Protein AF-A0A7V8VYV7-F1 (afdb_monomer_lite)

Secondary structure (DSSP, 8-state):
---PPPPSSHIIIIIIHHHHHTT-S---------SSS---HHHHHHHHHHTT-GGGSHHHHTTSTTSGGGGHHHHHHHHS-HHHHHHHTT-HHHHHHHHHHHHHHHT--BTTB-HHHHHHHHHHHHHHHHHHHHHHH--STT--------GGGHHHHHHHHHHHTSS----GGGG--

Sequence (177 aa):
MGEFELTANERHQVGFRLAAKLGHDRVFGIDWHDSDRQIGWDSAIAFAQEHGQQNLISFFAEQNPSTEVEAIGPERIRRSTVREQLLDSSDPDLLANGHRIYMDMAQIGEADNYVGADVILRWYERNMKIFVNLSRIISSPEDRVVVVIGAGHVPLLSHFIKASGRYTLESPVTYLS

pLDDT: mean 84.09, std 16.31, range [33.56, 98.38]

Radius of gyration: 18.52 Å; chains: 1; bounding box: 48×33×56 Å

Structure (mmCIF, N/CA/C/O backbone):
data_AF-A0A7V8VYV7-F1
#
_entry.id   AF-A0A7V8VYV7-F1
#
loop_
_atom_site.group_PDB
_atom_site.id
_atom_site.type_symbol
_atom_site.label_atom_id
_atom_site.label_alt_id
_atom_site.label_comp_id
_atom_site.label_asym_id
_atom_site.label_entity_id
_atom_site.label_seq_id
_atom_site.pdbx_PDB_ins_code
_atom_site.Cartn_x
_atom_site.Cartn_y
_atom_site.Cartn_z
_atom_site.occupancy
_atom_site.B_iso_or_equiv
_atom_site.auth_seq_id
_atom_site.auth_comp_id
_atom_site.auth_asym_id
_atom_site.auth_atom_id
_atom_site.pdbx_PDB_model_num
ATOM 1 N N . MET A 1 1 ? -1.057 -14.655 30.595 1.00 43.19 1 MET A N 1
ATOM 2 C CA . MET A 1 1 ? -0.219 -13.833 29.694 1.00 43.19 1 MET A CA 1
ATOM 3 C C . MET A 1 1 ? 0.889 -14.728 29.164 1.00 43.19 1 MET A C 1
ATOM 5 O O . MET A 1 1 ? 1.418 -15.494 29.956 1.00 43.19 1 MET A O 1
ATOM 9 N N . GLY A 1 2 ? 1.129 -14.732 27.850 1.00 50.16 2 GLY A N 1
ATOM 10 C CA . GLY A 1 2 ? 2.066 -15.661 27.199 1.00 50.16 2 GLY A CA 1
ATOM 11 C C . GLY A 1 2 ? 3.536 -15.272 27.376 1.00 50.16 2 GLY A C 1
ATOM 12 O O . GLY A 1 2 ? 3.840 -14.107 27.606 1.00 50.16 2 GLY A O 1
ATOM 13 N N . GLU A 1 3 ? 4.431 -16.250 27.228 1.00 66.31 3 GLU A N 1
ATOM 14 C CA . GLU A 1 3 ? 5.896 -16.143 27.392 1.00 66.31 3 GLU A CA 1
ATOM 15 C C . GLU A 1 3 ? 6.614 -15.478 26.196 1.00 66.31 3 GLU A C 1
ATOM 17 O O . GLU A 1 3 ? 7.824 -15.599 26.036 1.00 66.31 3 GLU A O 1
ATOM 22 N N . PHE A 1 4 ? 5.879 -14.802 25.308 1.00 71.75 4 PHE A N 1
ATOM 23 C CA . PHE A 1 4 ? 6.436 -14.264 24.068 1.00 71.75 4 PHE A CA 1
ATOM 24 C C . PHE A 1 4 ? 7.082 -12.888 24.285 1.00 71.75 4 PHE A C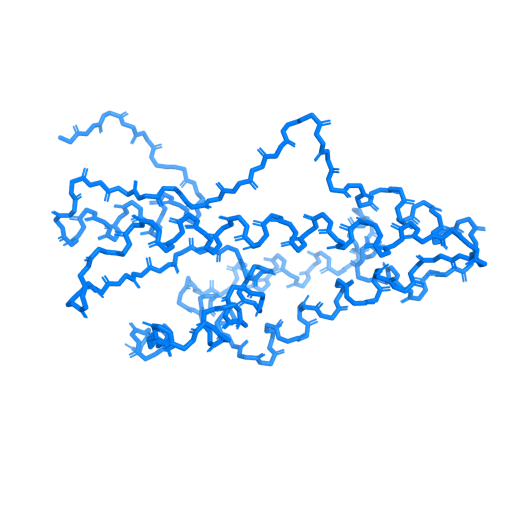 1
ATOM 26 O O . PHE A 1 4 ? 6.404 -11.925 24.652 1.00 71.75 4 PHE A O 1
ATOM 33 N N . GLU A 1 5 ? 8.383 -12.777 24.008 1.00 68.69 5 GLU A N 1
ATOM 34 C CA . GLU A 1 5 ? 9.112 -11.508 24.083 1.00 68.69 5 GLU A CA 1
ATOM 35 C C . GLU A 1 5 ? 8.811 -10.601 22.877 1.00 68.69 5 GLU A C 1
ATOM 37 O O . GLU A 1 5 ? 8.991 -10.964 21.713 1.00 68.69 5 GLU A O 1
ATOM 42 N N . LEU A 1 6 ? 8.351 -9.377 23.156 1.00 64.19 6 LEU A N 1
ATOM 43 C CA . LEU A 1 6 ? 8.013 -8.390 22.129 1.00 64.19 6 LEU A CA 1
ATOM 44 C C . LEU A 1 6 ? 9.276 -7.818 21.474 1.00 64.19 6 LEU A C 1
ATOM 46 O O . LEU A 1 6 ? 10.097 -7.182 22.129 1.00 64.19 6 LEU A O 1
ATOM 50 N N . THR A 1 7 ? 9.375 -7.940 20.153 1.00 59.84 7 THR A N 1
ATOM 51 C CA . THR A 1 7 ? 10.454 -7.316 19.363 1.00 59.84 7 THR A CA 1
ATOM 52 C C . THR A 1 7 ? 10.138 -5.863 18.976 1.00 59.84 7 THR A C 1
ATOM 54 O O . THR A 1 7 ? 9.005 -5.399 19.120 1.00 59.84 7 THR A O 1
ATOM 57 N N . ALA A 1 8 ? 11.125 -5.125 18.454 1.00 57.94 8 ALA A N 1
ATOM 58 C CA . ALA A 1 8 ? 11.012 -3.716 18.044 1.00 57.94 8 ALA A CA 1
ATOM 59 C C . ALA A 1 8 ? 10.222 -3.480 16.732 1.00 57.94 8 ALA A C 1
ATOM 61 O O . ALA A 1 8 ? 10.469 -2.520 16.012 1.00 57.94 8 ALA A O 1
ATOM 62 N N . ASN A 1 9 ? 9.281 -4.363 16.392 1.00 59.84 9 ASN A N 1
ATOM 63 C CA . ASN A 1 9 ? 8.427 -4.232 15.213 1.00 59.84 9 ASN A CA 1
ATOM 64 C C . ASN A 1 9 ? 7.058 -3.645 15.598 1.00 59.84 9 ASN A C 1
ATOM 66 O O . ASN A 1 9 ? 6.524 -3.949 16.668 1.00 59.84 9 ASN A O 1
ATOM 70 N N . GLU A 1 10 ? 6.470 -2.853 14.700 1.00 61.69 10 GLU A N 1
ATOM 71 C CA . GLU A 1 10 ? 5.149 -2.222 14.838 1.00 61.69 10 GLU A CA 1
ATOM 72 C C . GLU A 1 10 ? 4.053 -3.197 15.308 1.00 61.69 10 GLU A C 1
ATOM 74 O O . GLU A 1 10 ? 3.277 -2.875 16.211 1.00 61.69 10 GLU A O 1
ATOM 79 N N . ARG A 1 11 ? 4.043 -4.434 14.789 1.00 64.56 11 ARG A N 1
ATOM 80 C CA . ARG A 1 11 ? 3.089 -5.487 15.189 1.00 64.56 11 ARG A CA 1
ATOM 81 C C . ARG A 1 11 ? 3.096 -5.735 16.697 1.00 64.56 11 ARG A C 1
ATOM 83 O O . ARG A 1 11 ? 2.045 -5.911 17.306 1.00 64.56 11 ARG A O 1
ATOM 90 N N . HIS A 1 12 ? 4.280 -5.736 17.301 1.00 62.09 12 HIS A N 1
ATOM 91 C CA . HIS A 1 12 ? 4.470 -6.029 18.717 1.00 62.09 12 HIS A CA 1
ATOM 92 C C . HIS A 1 12 ? 4.341 -4.772 19.581 1.00 62.09 12 HIS A C 1
ATOM 94 O O . HIS A 1 12 ? 3.670 -4.797 20.612 1.00 62.09 12 HIS A O 1
ATOM 100 N N . GLN A 1 13 ? 4.962 -3.667 19.162 1.00 67.62 13 GLN A N 1
ATOM 101 C CA . GLN A 1 13 ? 5.008 -2.438 19.958 1.00 67.62 13 GLN A CA 1
ATOM 102 C C . GLN A 1 13 ? 3.696 -1.649 19.918 1.00 67.62 13 GLN A C 1
ATOM 104 O O . GLN A 1 13 ? 3.361 -0.998 20.907 1.00 67.62 13 GLN A O 1
ATOM 109 N N . VAL A 1 14 ? 2.942 -1.733 18.821 1.00 72.12 14 VAL A N 1
ATOM 110 C CA . VAL A 1 14 ? 1.647 -1.059 18.659 1.00 72.12 14 VAL A CA 1
ATOM 111 C C . VAL A 1 14 ? 0.521 -2.085 18.699 1.00 72.12 14 VAL A C 1
ATOM 113 O O . VAL A 1 14 ? -0.294 -2.044 19.617 1.00 72.12 14 VAL A O 1
ATOM 116 N N . GLY A 1 15 ? 0.511 -3.051 17.775 1.00 73.88 15 GLY A N 1
ATOM 117 C CA . GLY A 1 15 ? -0.601 -3.996 17.613 1.00 73.88 15 GLY A CA 1
ATOM 118 C C . GLY A 1 15 ? -0.918 -4.805 18.876 1.00 73.88 15 GLY A C 1
ATOM 119 O O . GLY A 1 15 ? -2.021 -4.721 19.412 1.00 73.88 15 GLY A O 1
ATOM 120 N N . PHE A 1 16 ? 0.053 -5.561 19.396 1.00 79.56 16 PHE A N 1
ATOM 121 C CA . PHE A 1 16 ? -0.167 -6.436 20.558 1.00 79.56 16 PHE A CA 1
ATOM 122 C C . PHE A 1 16 ? -0.415 -5.653 21.848 1.00 79.56 16 PHE A C 1
ATOM 124 O O . PHE A 1 16 ? -1.274 -6.029 22.644 1.00 79.56 16 PHE A O 1
ATOM 131 N N . ARG A 1 17 ? 0.298 -4.539 22.052 1.00 81.06 17 ARG A N 1
ATOM 132 C CA . ARG A 1 17 ? 0.088 -3.685 23.229 1.00 81.06 17 ARG A CA 1
ATOM 133 C C . ARG A 1 17 ? -1.282 -3.018 23.221 1.00 81.06 17 ARG A C 1
ATOM 135 O O . ARG A 1 17 ? -1.911 -2.939 24.273 1.00 81.06 17 ARG A O 1
ATOM 142 N N . LEU A 1 18 ? -1.747 -2.550 22.063 1.00 83.31 18 LEU A N 1
ATOM 143 C CA . LEU A 1 18 ? -3.081 -1.975 21.924 1.00 83.31 18 LEU A CA 1
ATOM 144 C C . LEU A 1 18 ? -4.154 -3.039 22.161 1.00 83.31 18 LEU A C 1
ATOM 146 O O . LEU A 1 18 ? -5.058 -2.808 22.958 1.00 83.31 18 LEU A O 1
ATOM 150 N N . ALA A 1 19 ? -4.010 -4.221 21.557 1.00 85.12 19 ALA A N 1
ATOM 151 C CA . ALA A 1 19 ? -4.929 -5.335 21.772 1.00 85.12 19 ALA A CA 1
ATOM 152 C C . ALA A 1 19 ? -5.031 -5.721 23.256 1.00 85.12 19 ALA A C 1
ATOM 154 O O . ALA A 1 19 ? -6.134 -5.829 23.785 1.00 85.12 19 ALA A O 1
ATOM 155 N N . ALA A 1 20 ? -3.894 -5.821 23.955 1.00 84.56 20 ALA A N 1
ATOM 156 C CA . ALA A 1 20 ? -3.868 -6.090 25.390 1.00 84.56 20 ALA A CA 1
ATOM 157 C C . ALA A 1 20 ? -4.559 -4.984 26.210 1.00 84.56 20 ALA A C 1
ATOM 159 O O . ALA A 1 20 ? -5.330 -5.288 27.117 1.00 84.56 20 ALA A O 1
ATOM 160 N N . LYS A 1 21 ? -4.328 -3.703 25.883 1.00 86.56 21 LYS A N 1
ATOM 161 C CA . LYS A 1 21 ? -4.990 -2.566 26.551 1.00 86.56 21 LYS A CA 1
ATOM 162 C C . LYS A 1 21 ? -6.503 -2.536 26.334 1.00 86.56 21 LYS A C 1
ATOM 164 O O . LYS A 1 21 ? -7.224 -2.109 27.228 1.00 86.56 21 LYS A O 1
ATOM 169 N N . LEU A 1 22 ? -6.968 -2.970 25.166 1.00 86.50 22 LEU A N 1
ATOM 170 C CA . LEU A 1 22 ? -8.388 -3.046 24.818 1.00 86.50 22 LEU A CA 1
ATOM 171 C C . LEU A 1 22 ? -9.060 -4.336 25.320 1.00 86.50 22 LEU A C 1
ATOM 173 O O . LEU A 1 22 ? -10.249 -4.531 25.084 1.00 86.50 22 LEU A O 1
ATOM 177 N N . GLY A 1 23 ? -8.320 -5.214 26.008 1.00 87.62 23 GLY A N 1
ATOM 178 C CA . GLY A 1 23 ? -8.844 -6.487 26.499 1.00 87.62 23 GLY A CA 1
ATOM 179 C C . GLY A 1 23 ? -9.211 -7.463 25.379 1.00 87.62 23 GLY A C 1
ATOM 180 O O . GLY A 1 23 ? -10.099 -8.289 25.560 1.00 87.62 23 GLY A O 1
ATOM 181 N N . HIS A 1 24 ? -8.574 -7.358 24.209 1.00 86.25 24 HIS A N 1
ATOM 182 C CA . HIS A 1 24 ? -8.814 -8.275 23.101 1.00 86.25 24 HIS A CA 1
ATOM 183 C C . HIS A 1 24 ? -8.049 -9.586 23.291 1.00 86.25 24 HIS A C 1
ATOM 185 O O . HIS A 1 24 ? -6.824 -9.595 23.410 1.00 86.25 24 HIS A O 1
ATOM 191 N N . ASP A 1 25 ? -8.768 -10.703 23.198 1.00 83.38 25 ASP A N 1
ATOM 192 C CA . ASP A 1 25 ? -8.183 -12.048 23.266 1.00 83.38 25 ASP A CA 1
ATOM 193 C C . ASP A 1 25 ? -7.403 -12.434 21.996 1.00 83.38 25 ASP A C 1
ATOM 195 O O . ASP A 1 25 ? -6.669 -13.425 21.980 1.00 83.38 25 ASP A O 1
ATOM 199 N N . ARG A 1 26 ? -7.577 -11.683 20.898 1.00 84.12 26 ARG A N 1
ATOM 200 C CA . ARG A 1 26 ? -7.008 -12.004 19.584 1.00 84.12 26 ARG A CA 1
ATOM 201 C C . ARG A 1 26 ? -6.613 -10.758 18.793 1.00 84.12 26 ARG A C 1
ATOM 203 O O . ARG A 1 26 ? -7.319 -9.756 18.794 1.00 84.12 26 ARG A O 1
ATOM 210 N N . VAL A 1 27 ? -5.529 -10.894 18.028 1.00 86.94 27 VAL A N 1
ATOM 211 C CA . VAL A 1 27 ? -5.153 -10.007 16.917 1.00 86.94 27 VAL A CA 1
ATOM 212 C C . VAL A 1 27 ? -5.316 -10.770 15.604 1.00 86.94 27 VAL A C 1
ATOM 214 O O . VAL A 1 27 ? -4.959 -11.945 15.521 1.00 86.94 27 VAL A O 1
ATOM 217 N N . PHE A 1 28 ? -5.860 -10.115 14.581 1.00 90.38 28 PHE A N 1
ATOM 218 C CA . PHE A 1 28 ? -6.100 -10.728 13.277 1.00 90.38 28 PHE A CA 1
ATOM 219 C C . PHE A 1 28 ? -5.027 -10.305 12.271 1.00 90.38 28 PHE A C 1
ATOM 221 O O . PHE A 1 28 ? -4.842 -9.119 12.009 1.00 90.38 28 PHE A O 1
ATOM 228 N N . GLY A 1 29 ? -4.326 -11.281 11.693 1.00 91.56 29 GLY A N 1
ATOM 229 C CA . GLY A 1 29 ? -3.435 -11.041 10.561 1.00 91.56 29 GLY A CA 1
ATOM 230 C C . GLY A 1 29 ? -4.241 -10.900 9.272 1.00 91.56 29 GLY A C 1
ATOM 231 O O . GLY A 1 29 ? -5.011 -11.795 8.934 1.00 91.56 29 GLY A O 1
ATOM 232 N N . ILE A 1 30 ? -4.059 -9.786 8.562 1.00 94.88 30 ILE A N 1
ATOM 233 C CA . ILE A 1 30 ? -4.734 -9.521 7.279 1.00 94.88 30 ILE A CA 1
ATOM 234 C C . ILE A 1 30 ? -3.799 -9.598 6.073 1.00 94.88 30 ILE A C 1
ATOM 236 O O . ILE A 1 30 ? -4.280 -9.639 4.943 1.00 94.88 30 ILE A O 1
ATOM 240 N N . ASP A 1 31 ? -2.484 -9.626 6.303 1.00 93.75 31 ASP A N 1
ATOM 241 C CA . ASP A 1 31 ? -1.496 -9.693 5.231 1.00 93.75 31 ASP A CA 1
ATOM 242 C C . ASP A 1 31 ? -1.632 -10.981 4.414 1.00 93.75 31 ASP A C 1
ATOM 244 O O . ASP A 1 31 ? -2.052 -12.029 4.912 1.00 93.75 31 ASP A O 1
ATOM 248 N N . TRP A 1 32 ? -1.256 -10.894 3.145 1.00 91.81 32 TRP A N 1
ATOM 249 C CA . TRP A 1 32 ? -1.118 -12.044 2.275 1.00 91.81 32 TRP A CA 1
ATOM 250 C C . TRP A 1 32 ? 0.225 -11.970 1.562 1.00 91.81 32 TRP A C 1
ATOM 252 O O . TRP A 1 32 ? 0.577 -10.952 0.970 1.00 91.81 32 TRP A O 1
ATOM 262 N N . HIS A 1 33 ? 0.966 -13.067 1.597 1.00 82.38 33 HIS A N 1
ATOM 263 C CA . HIS A 1 33 ? 2.223 -13.202 0.886 1.00 82.38 33 HIS A CA 1
ATOM 264 C C . HIS A 1 33 ? 2.307 -14.607 0.302 1.00 82.38 33 HIS A C 1
ATOM 266 O O . HIS A 1 33 ? 2.030 -15.583 0.997 1.00 82.38 33 HIS A O 1
ATOM 272 N N . ASP A 1 34 ? 2.666 -14.686 -0.973 1.00 81.56 34 ASP A N 1
ATOM 273 C CA . ASP A 1 34 ? 2.975 -15.936 -1.653 1.00 81.56 34 ASP A CA 1
ATOM 274 C C . ASP A 1 34 ? 4.489 -16.143 -1.602 1.00 81.56 34 ASP A C 1
ATOM 276 O O . ASP A 1 34 ? 5.239 -15.362 -2.191 1.00 81.56 34 ASP A O 1
ATOM 280 N N . SER A 1 35 ? 4.933 -17.164 -0.866 1.00 77.94 35 SER A N 1
ATOM 281 C CA . SER A 1 35 ? 6.357 -17.496 -0.746 1.00 77.94 35 SER A CA 1
ATOM 282 C C . SER A 1 35 ? 6.966 -17.934 -2.074 1.00 77.94 35 SER A C 1
ATOM 284 O O . SER A 1 35 ? 8.161 -17.739 -2.291 1.00 77.94 35 SER A O 1
ATOM 286 N N . ASP A 1 36 ? 6.146 -18.497 -2.960 1.00 79.81 36 ASP A N 1
ATOM 287 C CA . ASP A 1 36 ? 6.591 -19.094 -4.215 1.00 79.81 36 ASP A CA 1
ATOM 288 C C . ASP A 1 36 ? 6.532 -18.071 -5.357 1.00 79.81 36 ASP A C 1
ATOM 290 O O . ASP A 1 36 ? 7.183 -18.231 -6.392 1.00 79.81 36 ASP A O 1
ATOM 294 N N . ARG A 1 37 ? 5.790 -16.974 -5.159 1.00 79.75 37 ARG A N 1
ATOM 295 C CA . ARG A 1 37 ? 5.618 -15.899 -6.137 1.00 79.75 37 ARG A CA 1
ATOM 296 C C . ARG A 1 37 ? 5.997 -14.545 -5.553 1.00 79.75 37 ARG A C 1
ATOM 298 O O . ARG A 1 37 ? 5.162 -13.763 -5.098 1.00 79.75 37 ARG A O 1
ATOM 305 N N . GLN A 1 38 ? 7.282 -14.226 -5.662 1.00 82.62 38 GLN A N 1
ATOM 306 C CA . GLN A 1 38 ? 7.783 -12.896 -5.332 1.00 82.62 38 GLN A CA 1
ATOM 307 C C . GLN A 1 38 ? 7.139 -11.817 -6.221 1.00 82.62 38 GLN A C 1
ATOM 309 O O . GLN A 1 38 ? 6.782 -12.052 -7.382 1.00 82.62 38 GLN A O 1
ATOM 314 N N . ILE A 1 39 ? 7.025 -10.601 -5.680 1.00 85.31 39 ILE A N 1
ATOM 315 C CA . ILE A 1 39 ? 6.466 -9.451 -6.406 1.00 85.31 39 ILE A CA 1
ATOM 316 C C . ILE A 1 39 ? 7.303 -9.118 -7.654 1.00 85.31 39 ILE A C 1
ATOM 318 O O . ILE A 1 39 ? 6.735 -8.734 -8.667 1.00 85.31 39 ILE A O 1
ATOM 322 N N . GLY A 1 40 ? 8.618 -9.368 -7.625 1.00 87.38 40 GLY A N 1
ATOM 323 C CA . GLY A 1 40 ? 9.500 -9.184 -8.784 1.00 87.38 40 GLY A CA 1
ATOM 324 C C . GLY A 1 40 ? 10.086 -7.776 -8.910 1.00 87.38 40 GLY A C 1
ATOM 325 O O . GLY A 1 40 ? 10.389 -7.341 -10.015 1.00 87.38 40 GLY A O 1
ATOM 326 N N . TRP A 1 41 ? 10.258 -7.057 -7.796 1.00 89.50 41 TRP A N 1
ATOM 327 C CA . TRP A 1 41 ? 10.857 -5.715 -7.785 1.00 89.50 41 TRP A CA 1
ATOM 328 C C . TRP A 1 41 ? 12.187 -5.668 -8.554 1.00 89.50 41 TRP A C 1
ATOM 330 O O . TRP A 1 41 ? 12.364 -4.826 -9.433 1.00 89.50 41 TRP A O 1
ATOM 340 N N . ASP A 1 42 ? 13.064 -6.640 -8.295 1.00 90.38 42 ASP A N 1
ATOM 341 C CA . ASP A 1 42 ? 14.399 -6.717 -8.892 1.00 90.38 42 ASP A CA 1
ATOM 342 C C . ASP A 1 42 ? 14.359 -6.851 -10.417 1.00 90.38 42 ASP A C 1
ATOM 344 O O . ASP A 1 42 ? 15.193 -6.261 -11.098 1.00 90.38 42 ASP A O 1
ATOM 348 N N . SER A 1 43 ? 13.370 -7.561 -10.980 1.00 91.56 43 SER A N 1
ATOM 349 C CA . S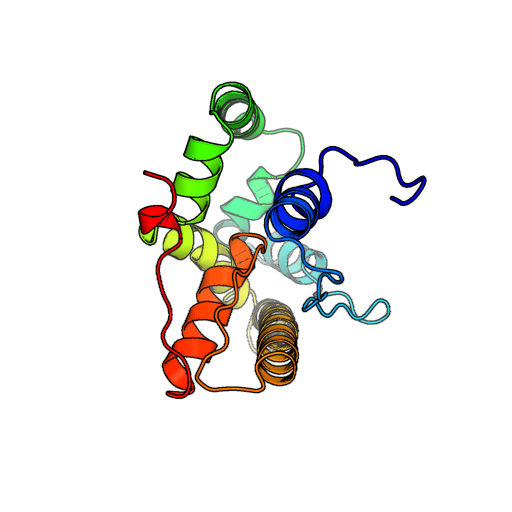ER A 1 43 ? 13.265 -7.708 -12.437 1.00 91.56 43 SER A CA 1
ATOM 350 C C . SER A 1 43 ? 12.896 -6.400 -13.130 1.00 91.56 43 SER A C 1
ATOM 352 O O . SER A 1 43 ? 13.454 -6.096 -14.180 1.00 91.56 43 SER A O 1
ATOM 354 N N . ALA A 1 44 ? 12.006 -5.598 -12.537 1.00 93.88 44 ALA A N 1
ATOM 355 C CA . ALA A 1 44 ? 11.678 -4.285 -13.087 1.00 93.88 44 ALA A CA 1
ATOM 356 C C . ALA A 1 44 ? 12.857 -3.310 -12.930 1.00 93.88 44 ALA A C 1
ATOM 358 O O . ALA A 1 44 ? 13.170 -2.568 -13.856 1.00 93.88 44 ALA A O 1
ATOM 359 N N . ILE A 1 45 ? 13.559 -3.347 -11.792 1.00 93.06 45 ILE A N 1
ATOM 360 C CA . ILE A 1 45 ? 14.737 -2.500 -11.559 1.00 93.06 45 ILE A CA 1
ATOM 361 C C . ILE A 1 45 ? 15.860 -2.832 -12.547 1.00 93.06 45 ILE A C 1
ATOM 363 O O . ILE A 1 45 ? 16.405 -1.921 -13.169 1.00 93.06 45 ILE A O 1
ATOM 367 N N . ALA A 1 46 ? 16.179 -4.116 -12.726 1.00 93.44 46 ALA A N 1
ATOM 368 C CA . ALA A 1 46 ? 17.203 -4.558 -13.667 1.00 93.44 46 ALA A CA 1
ATOM 369 C C . ALA A 1 46 ? 16.861 -4.139 -15.104 1.00 93.44 46 ALA A C 1
ATOM 371 O O . ALA A 1 46 ? 17.705 -3.567 -15.793 1.00 93.44 46 ALA A O 1
ATOM 372 N N . PHE A 1 47 ? 15.604 -4.326 -15.521 1.00 96.19 47 PHE A N 1
ATOM 373 C CA . PHE A 1 47 ? 15.141 -3.884 -16.835 1.00 96.19 47 PHE A CA 1
ATOM 374 C C . PHE A 1 47 ? 15.304 -2.370 -17.017 1.00 96.19 47 PHE A C 1
ATOM 376 O O . PHE A 1 47 ? 15.849 -1.915 -18.020 1.00 96.19 47 PHE A O 1
ATOM 383 N N . ALA A 1 48 ? 14.895 -1.567 -16.031 1.00 95.88 48 ALA A N 1
ATOM 384 C CA . ALA A 1 48 ? 15.044 -0.117 -16.107 1.00 95.88 48 ALA A CA 1
ATOM 385 C C . ALA A 1 48 ? 16.513 0.323 -16.216 1.00 95.88 48 ALA A C 1
ATOM 387 O O . ALA A 1 48 ? 16.816 1.288 -16.917 1.00 95.88 48 ALA A O 1
ATOM 388 N N . GLN A 1 49 ? 17.433 -0.376 -15.548 1.00 94.50 49 GLN A N 1
ATOM 389 C CA . GLN A 1 49 ? 18.867 -0.098 -15.640 1.00 94.50 49 GLN A CA 1
ATOM 390 C C . GLN A 1 49 ? 19.434 -0.430 -17.025 1.00 94.50 49 GLN A C 1
ATOM 392 O O . GLN A 1 49 ? 20.185 0.377 -17.572 1.00 94.50 49 GLN A O 1
ATOM 397 N N . GLU A 1 50 ? 19.065 -1.579 -17.592 1.00 96.44 50 GLU A N 1
ATOM 398 C CA . GLU A 1 50 ? 19.534 -2.042 -18.904 1.00 96.44 50 GLU A CA 1
ATOM 399 C C . GLU A 1 50 ? 18.975 -1.192 -20.058 1.00 96.44 50 GLU A C 1
ATOM 401 O O . GLU A 1 50 ? 19.695 -0.890 -21.008 1.00 96.44 50 GLU A O 1
ATOM 406 N N . HIS A 1 51 ? 17.728 -0.728 -19.939 1.00 97.00 51 HIS A N 1
ATOM 407 C CA . HIS A 1 51 ? 17.009 -0.015 -21.002 1.00 97.00 51 HIS A CA 1
ATOM 408 C C . HIS A 1 51 ? 16.983 1.516 -20.835 1.00 97.00 51 HIS A C 1
ATOM 410 O O . HIS A 1 51 ? 16.208 2.203 -21.500 1.00 97.00 51 HIS A O 1
ATOM 416 N N . GLY A 1 52 ? 17.816 2.089 -19.959 1.00 95.50 52 GLY A N 1
ATOM 417 C CA . GLY A 1 52 ? 17.945 3.551 -19.851 1.00 95.50 52 GLY A CA 1
ATOM 418 C C . GLY A 1 52 ? 16.745 4.264 -19.208 1.00 95.50 52 GLY A C 1
ATOM 419 O O . GLY A 1 52 ? 16.491 5.428 -19.509 1.00 95.50 52 GLY A O 1
ATOM 420 N N . GLN A 1 53 ? 15.998 3.582 -18.335 1.00 96.12 53 GLN A N 1
ATOM 421 C CA . GLN A 1 53 ? 14.792 4.092 -17.662 1.00 96.12 53 GLN A CA 1
ATOM 422 C C . GLN A 1 53 ? 15.046 4.435 -16.183 1.00 96.12 53 GLN A C 1
ATOM 424 O O . GLN A 1 53 ? 14.178 4.269 -15.323 1.00 96.12 53 GLN A O 1
ATOM 429 N N . GLN A 1 54 ? 16.253 4.900 -15.846 1.00 92.00 54 GLN A N 1
ATOM 430 C CA . GLN A 1 54 ? 16.684 5.107 -14.456 1.00 92.00 54 GLN A CA 1
ATOM 431 C C . GLN A 1 54 ? 15.828 6.141 -13.707 1.00 92.00 54 GLN A C 1
ATOM 433 O O . GLN A 1 54 ? 15.668 6.046 -12.492 1.00 92.00 54 GLN A O 1
ATOM 438 N N . ASN A 1 55 ? 15.222 7.093 -14.420 1.00 91.88 55 ASN A N 1
ATOM 439 C CA . ASN A 1 55 ? 14.312 8.081 -13.841 1.00 91.88 55 ASN A CA 1
ATOM 440 C C . ASN A 1 55 ? 13.080 7.443 -13.167 1.00 91.88 55 ASN A C 1
ATOM 442 O O . ASN A 1 55 ? 12.542 8.025 -12.227 1.00 91.88 55 ASN A O 1
ATOM 446 N N . LEU A 1 56 ? 12.654 6.252 -13.605 1.00 93.25 56 LEU A N 1
ATOM 447 C CA . LEU A 1 56 ? 11.512 5.524 -13.034 1.00 93.25 56 LEU A CA 1
ATOM 448 C C . LEU A 1 56 ? 11.865 4.735 -11.767 1.00 93.25 56 LEU A C 1
ATOM 450 O O . LEU A 1 56 ? 10.977 4.297 -11.039 1.00 93.25 56 LEU A O 1
ATOM 454 N N . ILE A 1 57 ? 13.157 4.565 -11.484 1.00 87.94 57 ILE A N 1
ATOM 455 C CA . ILE A 1 57 ? 13.646 3.840 -10.307 1.00 87.94 57 ILE A CA 1
ATOM 456 C C . ILE A 1 57 ? 14.412 4.736 -9.342 1.00 87.94 57 ILE A C 1
ATOM 458 O O . ILE A 1 57 ? 15.003 4.206 -8.416 1.00 87.94 57 ILE A O 1
ATOM 462 N N . SER A 1 58 ? 14.393 6.062 -9.507 1.00 77.25 58 SER A N 1
ATOM 463 C CA . SER A 1 58 ? 15.138 7.023 -8.670 1.00 77.25 58 SER A CA 1
ATOM 464 C C . SER A 1 58 ? 15.034 6.708 -7.169 1.00 77.25 58 SER A C 1
ATOM 466 O O . SER A 1 58 ? 16.042 6.535 -6.493 1.00 77.25 58 SER A O 1
ATOM 468 N N . PHE A 1 59 ? 13.811 6.480 -6.682 1.00 70.69 59 PHE A N 1
ATOM 469 C CA . PHE A 1 59 ? 13.544 6.129 -5.284 1.00 70.69 59 PHE A CA 1
ATOM 470 C C . PHE A 1 59 ? 14.126 4.768 -4.857 1.00 70.69 59 PHE A C 1
ATOM 472 O O . PHE A 1 59 ? 14.561 4.602 -3.722 1.00 70.69 59 PHE A O 1
ATOM 479 N N . PHE A 1 60 ? 14.131 3.780 -5.756 1.00 64.31 60 PHE A N 1
ATOM 480 C CA . PHE A 1 60 ? 14.677 2.443 -5.494 1.00 64.31 60 PHE A CA 1
ATOM 481 C C . PHE A 1 60 ? 16.202 2.396 -5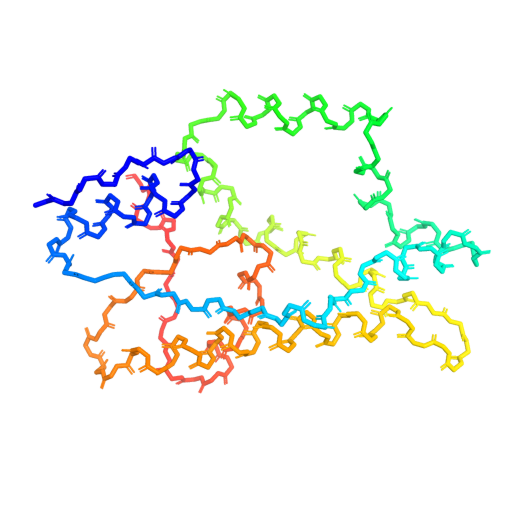.672 1.00 64.31 60 PHE A C 1
ATOM 483 O O . PHE A 1 60 ? 16.886 1.657 -4.972 1.00 64.31 60 PHE A O 1
ATOM 490 N N . ALA A 1 61 ? 16.748 3.210 -6.575 1.00 55.03 61 ALA A N 1
ATOM 491 C CA . ALA A 1 61 ? 18.175 3.354 -6.825 1.00 55.03 61 ALA A CA 1
ATOM 492 C C . ALA A 1 61 ? 18.882 4.063 -5.659 1.00 55.03 61 ALA A C 1
ATOM 494 O O . ALA A 1 61 ? 20.004 3.689 -5.324 1.00 55.03 61 ALA A O 1
ATOM 495 N N . GLU A 1 62 ? 18.199 5.010 -5.007 1.00 48.38 62 GLU A N 1
ATOM 496 C CA . GLU A 1 62 ? 18.614 5.675 -3.760 1.00 48.38 62 GLU A CA 1
ATOM 497 C C . GLU A 1 62 ? 18.592 4.753 -2.525 1.00 48.38 62 GLU A C 1
ATOM 499 O O . GLU A 1 62 ? 19.123 5.121 -1.478 1.00 48.38 62 GLU A O 1
ATOM 504 N N . GLN A 1 63 ? 18.016 3.548 -2.636 1.00 44.28 63 GLN A N 1
ATOM 505 C CA . GLN A 1 63 ? 18.074 2.502 -1.603 1.00 44.28 63 GLN A CA 1
ATOM 506 C C . GLN A 1 63 ? 19.226 1.506 -1.830 1.00 44.28 63 GLN A C 1
ATOM 508 O O . GLN A 1 63 ? 19.332 0.509 -1.115 1.00 44.28 63 GLN A O 1
ATOM 513 N N . ASN A 1 64 ? 20.128 1.773 -2.787 1.00 39.19 64 ASN A N 1
ATOM 514 C CA . ASN A 1 64 ? 21.457 1.166 -2.748 1.00 39.19 64 ASN A CA 1
ATOM 515 C C . ASN A 1 64 ? 22.209 1.699 -1.513 1.00 39.19 64 ASN A C 1
ATOM 517 O O . ASN A 1 64 ? 22.205 2.910 -1.288 1.00 39.19 64 ASN A O 1
ATOM 521 N N . PRO A 1 65 ? 22.913 0.847 -0.744 1.00 41.59 65 PRO A N 1
ATOM 522 C CA . PRO A 1 65 ? 23.509 1.185 0.560 1.00 41.59 65 PRO A CA 1
ATOM 523 C C . PRO A 1 65 ? 24.680 2.196 0.520 1.00 41.59 65 PRO A C 1
ATOM 525 O O . PRO A 1 65 ? 25.479 2.264 1.449 1.00 41.59 65 PRO A O 1
ATOM 528 N N . SER A 1 66 ? 24.834 2.968 -0.559 1.00 37.88 66 SER A N 1
ATOM 529 C CA . SER A 1 66 ? 25.966 3.868 -0.797 1.00 37.88 66 SER A CA 1
ATOM 530 C C . SER A 1 66 ? 25.599 5.348 -0.956 1.00 37.88 66 SER A C 1
ATOM 532 O O . SER A 1 66 ? 26.499 6.144 -1.215 1.00 37.88 66 SER A O 1
ATOM 534 N N . THR A 1 67 ? 24.328 5.751 -0.829 1.00 36.47 67 THR A N 1
ATOM 535 C CA . THR A 1 67 ? 23.920 7.161 -0.992 1.00 36.47 67 THR A CA 1
ATOM 536 C C . THR A 1 67 ? 23.464 7.818 0.312 1.00 36.47 67 THR A C 1
ATOM 538 O O . THR A 1 67 ? 22.696 7.250 1.083 1.00 36.47 67 THR A O 1
ATOM 541 N N . GLU A 1 68 ? 23.903 9.066 0.522 1.00 33.56 68 GLU A N 1
ATOM 542 C CA . GLU A 1 68 ? 23.683 9.938 1.697 1.00 33.56 68 GLU A CA 1
ATOM 543 C C . GLU A 1 68 ? 22.208 10.142 2.117 1.00 33.56 68 GLU A C 1
ATOM 545 O O . GLU A 1 68 ? 21.936 10.708 3.174 1.00 33.56 68 GLU A O 1
ATOM 550 N N . VAL A 1 69 ? 21.236 9.650 1.345 1.00 37.56 69 VAL A N 1
ATOM 551 C CA . VAL A 1 69 ? 19.795 9.685 1.658 1.00 37.56 69 VAL A CA 1
ATOM 552 C C . VAL A 1 69 ? 19.458 8.827 2.896 1.00 37.56 69 VAL A C 1
ATOM 554 O O . VAL A 1 69 ? 18.579 9.197 3.685 1.00 37.56 69 VAL A O 1
ATOM 557 N N . GLU A 1 70 ? 20.244 7.777 3.180 1.00 42.38 70 GLU A N 1
ATOM 558 C CA . GLU A 1 70 ? 20.215 7.050 4.464 1.00 42.38 70 GLU A CA 1
ATOM 559 C C . GLU A 1 70 ? 20.707 7.887 5.664 1.00 42.38 70 GLU A C 1
ATOM 561 O O . GLU A 1 70 ? 20.551 7.478 6.812 1.00 42.38 70 GLU A O 1
ATOM 566 N N . ALA A 1 71 ? 21.270 9.081 5.476 1.00 36.31 71 ALA A N 1
ATOM 567 C CA . ALA A 1 71 ? 21.588 9.943 6.614 1.00 36.31 71 ALA A CA 1
ATOM 568 C C . ALA A 1 71 ? 20.353 10.709 7.116 1.00 36.31 71 ALA A C 1
ATOM 570 O O . ALA A 1 71 ? 20.283 11.037 8.297 1.00 36.31 71 ALA A O 1
ATOM 571 N N . ILE A 1 72 ? 19.354 10.971 6.261 1.00 43.41 72 ILE A N 1
ATOM 572 C CA . ILE A 1 72 ? 18.197 11.815 6.612 1.00 43.41 72 ILE A CA 1
ATOM 573 C C . ILE A 1 72 ? 17.012 10.975 7.102 1.00 43.41 72 ILE A C 1
ATOM 575 O O . ILE A 1 72 ? 16.376 11.342 8.089 1.00 43.41 72 ILE A O 1
ATOM 579 N N . GLY A 1 73 ? 16.715 9.838 6.461 1.00 52.34 73 GLY A N 1
ATOM 580 C CA . GLY A 1 73 ? 15.613 8.950 6.865 1.00 52.34 73 GLY A CA 1
ATOM 581 C C . GLY A 1 73 ? 15.812 8.357 8.271 1.00 52.34 73 GLY A C 1
ATOM 582 O O . GLY A 1 73 ? 15.021 8.648 9.168 1.00 52.34 73 GLY A O 1
ATOM 583 N N . PRO A 1 74 ? 16.891 7.595 8.506 1.00 55.38 74 PRO A N 1
ATOM 584 C CA . PRO A 1 74 ? 17.292 7.085 9.815 1.00 55.38 74 PRO A CA 1
ATOM 585 C C . PRO A 1 74 ? 17.473 8.157 10.891 1.00 55.38 74 PRO A C 1
ATOM 587 O O . PRO A 1 74 ? 17.077 7.924 12.026 1.00 55.38 74 PRO A O 1
ATOM 590 N N . GLU A 1 75 ? 18.025 9.335 10.579 1.00 55.97 75 GLU A N 1
ATOM 591 C CA . GLU A 1 75 ? 18.201 10.390 11.588 1.00 55.97 75 GLU A CA 1
ATOM 592 C C . GLU A 1 75 ? 16.884 11.083 11.952 1.00 55.97 75 GLU A C 1
ATOM 594 O O . GLU A 1 75 ? 16.654 11.364 13.128 1.00 55.97 75 GLU A O 1
ATOM 599 N N . ARG A 1 76 ? 15.981 11.292 10.983 1.00 59.91 76 ARG A N 1
ATOM 600 C CA . ARG A 1 76 ? 14.616 11.761 11.262 1.00 59.91 76 ARG A CA 1
ATOM 601 C C . ARG A 1 76 ? 13.870 10.738 12.112 1.00 59.91 76 ARG A C 1
ATOM 603 O O . ARG A 1 76 ? 13.373 11.092 13.171 1.00 59.91 76 ARG A O 1
ATOM 610 N N . ILE A 1 77 ? 13.893 9.462 11.724 1.00 63.34 77 ILE A N 1
ATOM 611 C CA . ILE A 1 77 ? 13.279 8.367 12.494 1.00 63.34 77 ILE A CA 1
ATOM 612 C C . ILE A 1 77 ? 13.863 8.289 13.914 1.00 63.34 77 ILE A C 1
ATOM 614 O O . ILE A 1 77 ? 13.112 8.116 14.869 1.00 63.34 77 ILE A O 1
ATOM 618 N N . ARG A 1 78 ? 15.183 8.463 14.085 1.00 65.00 78 ARG A N 1
ATOM 619 C CA . ARG A 1 78 ? 15.838 8.476 15.407 1.00 65.00 78 ARG A CA 1
ATOM 620 C C . ARG A 1 78 ? 15.430 9.664 16.278 1.00 65.00 78 ARG A C 1
ATOM 622 O O . ARG A 1 78 ? 15.462 9.540 17.500 1.00 65.00 78 ARG A O 1
ATOM 629 N N . ARG A 1 79 ? 15.091 10.807 15.677 1.00 71.19 79 ARG A N 1
ATOM 630 C CA . ARG A 1 79 ? 14.740 12.047 16.392 1.00 71.19 79 ARG A CA 1
ATOM 631 C C . ARG A 1 79 ? 13.238 12.239 16.592 1.00 71.19 79 ARG A C 1
ATOM 633 O O . ARG A 1 79 ? 12.858 13.013 17.464 1.00 71.19 79 ARG A O 1
ATOM 640 N N . SER A 1 80 ? 12.406 11.548 15.820 1.00 77.19 80 SER A N 1
ATOM 641 C CA . SER A 1 80 ? 10.950 11.615 15.919 1.00 77.19 80 SER A CA 1
ATOM 642 C C . SER A 1 80 ? 10.407 10.655 16.972 1.00 77.19 80 SER A C 1
ATOM 644 O O . SER A 1 80 ? 10.796 9.489 17.060 1.00 77.19 80 SER A O 1
ATOM 646 N N . THR A 1 81 ? 9.429 11.123 17.734 1.00 84.44 81 THR A N 1
ATOM 647 C CA . THR A 1 81 ? 8.607 10.289 18.610 1.00 84.44 81 THR A CA 1
ATOM 648 C C . THR A 1 81 ? 7.779 9.288 17.798 1.00 84.44 81 THR A C 1
ATOM 650 O O . THR A 1 81 ? 7.449 9.522 16.636 1.00 84.44 81 THR A O 1
ATOM 653 N N . VAL A 1 82 ? 7.358 8.184 18.427 1.00 80.81 82 VAL A N 1
ATOM 654 C CA . VAL A 1 82 ? 6.439 7.210 17.799 1.00 80.81 82 VAL A CA 1
ATOM 655 C C . VAL A 1 82 ? 5.155 7.892 17.315 1.00 80.81 82 VAL A C 1
ATOM 657 O O . VAL A 1 82 ? 4.637 7.550 16.259 1.00 80.81 82 VAL A O 1
ATOM 660 N N . ARG A 1 83 ? 4.661 8.892 18.056 1.00 84.62 83 ARG A N 1
ATOM 661 C CA . ARG A 1 83 ? 3.485 9.681 17.670 1.00 84.62 83 ARG A CA 1
ATOM 662 C C . ARG A 1 83 ? 3.720 10.434 16.365 1.00 84.62 83 ARG A C 1
ATOM 664 O O . ARG A 1 83 ? 2.893 10.335 15.473 1.00 84.62 83 ARG A O 1
ATOM 671 N N . GLU A 1 84 ? 4.829 11.158 16.251 1.00 85.69 84 GLU A N 1
ATOM 672 C CA . GLU A 1 84 ? 5.172 11.896 15.027 1.00 85.69 84 GLU A CA 1
ATOM 673 C C . GLU A 1 84 ? 5.331 10.951 13.836 1.00 85.69 84 GLU A C 1
ATOM 675 O O . GLU A 1 84 ? 4.782 11.214 12.776 1.00 85.69 84 GLU A O 1
ATOM 680 N N . GLN A 1 85 ? 5.970 9.794 14.027 1.00 83.25 85 GLN A N 1
ATOM 681 C CA . GLN A 1 85 ? 6.097 8.796 12.962 1.00 83.25 85 GLN A CA 1
ATOM 682 C C . GLN A 1 85 ? 4.738 8.241 12.507 1.00 83.25 85 GLN A C 1
ATOM 684 O O . GLN A 1 85 ? 4.531 8.023 11.313 1.00 83.25 85 GLN A O 1
ATOM 689 N N . LEU A 1 86 ? 3.803 8.018 13.438 1.00 85.06 86 LEU A N 1
ATOM 690 C CA . LEU A 1 86 ? 2.442 7.580 13.116 1.00 85.06 86 LEU A CA 1
ATOM 691 C C . LEU A 1 86 ? 1.629 8.680 12.423 1.00 85.06 86 LEU A C 1
ATOM 693 O O . LEU A 1 86 ? 0.842 8.365 11.530 1.00 85.06 86 LEU A O 1
ATOM 697 N N . LEU A 1 87 ? 1.824 9.946 12.809 1.00 87.38 87 LEU A N 1
ATOM 698 C CA . LEU A 1 87 ? 1.213 11.098 12.144 1.00 87.38 87 LEU A CA 1
ATOM 699 C C . LEU A 1 87 ? 1.720 11.217 10.703 1.00 87.38 87 LEU A C 1
ATOM 701 O O . LEU A 1 87 ? 0.899 11.222 9.792 1.00 87.38 87 LEU A O 1
ATOM 705 N N . ASP A 1 88 ? 3.037 11.188 10.492 1.00 84.94 88 ASP A N 1
ATOM 706 C CA . ASP A 1 88 ? 3.649 11.221 9.158 1.00 84.94 88 ASP A CA 1
ATOM 707 C C . ASP A 1 88 ? 3.174 10.041 8.293 1.00 84.94 88 ASP A C 1
ATOM 709 O O . ASP A 1 88 ? 2.818 10.203 7.129 1.00 84.94 88 ASP A O 1
ATOM 713 N N . SER A 1 89 ? 3.113 8.836 8.869 1.00 84.31 89 SER A N 1
ATOM 714 C CA . SER A 1 89 ? 2.663 7.626 8.159 1.00 84.31 89 SER A CA 1
ATOM 715 C C . SER A 1 89 ? 1.160 7.613 7.859 1.00 84.31 89 SER A C 1
ATOM 717 O O . SER A 1 89 ? 0.695 6.746 7.120 1.00 84.31 89 SER A O 1
ATOM 719 N N . SER A 1 90 ? 0.401 8.548 8.435 1.00 87.06 90 SER A N 1
ATOM 720 C CA . SER A 1 90 ? -1.037 8.723 8.211 1.00 87.06 90 SER A CA 1
ATOM 721 C C . SER A 1 90 ? -1.362 9.998 7.426 1.00 87.06 90 SER A C 1
ATOM 723 O O . SER A 1 90 ? -2.537 10.253 7.154 1.00 87.06 90 SER A O 1
ATOM 725 N N . ASP A 1 91 ? -0.353 10.799 7.075 1.00 88.94 91 ASP A N 1
ATOM 726 C CA . ASP A 1 91 ? -0.528 12.042 6.336 1.00 88.94 91 ASP A CA 1
ATOM 727 C C . ASP A 1 91 ? -0.927 11.746 4.875 1.00 88.94 91 ASP A C 1
ATOM 729 O O . ASP A 1 91 ? -0.224 11.003 4.181 1.00 88.94 91 ASP A O 1
ATOM 733 N N . PRO A 1 92 ? -2.056 12.289 4.379 1.00 88.44 92 PRO A N 1
ATOM 734 C CA . PRO A 1 92 ? -2.539 11.993 3.033 1.00 88.44 92 PRO A CA 1
ATOM 735 C C . PRO A 1 92 ? -1.557 12.354 1.914 1.00 88.44 92 PRO A C 1
ATOM 737 O O . PRO A 1 92 ? -1.482 11.618 0.927 1.00 88.44 92 PRO A O 1
ATOM 740 N N . ASP A 1 93 ? -0.803 13.445 2.059 1.00 87.88 93 ASP A N 1
ATOM 741 C CA . ASP A 1 93 ? 0.134 13.908 1.038 1.00 87.88 93 ASP A CA 1
ATOM 742 C C . ASP A 1 93 ? 1.388 13.031 1.035 1.00 87.88 93 ASP A C 1
ATOM 744 O O . ASP A 1 93 ? 1.850 12.608 -0.028 1.00 87.88 93 ASP A O 1
ATOM 748 N N . LEU A 1 94 ? 1.908 12.670 2.212 1.00 86.44 94 LEU A N 1
ATOM 749 C CA . LEU A 1 94 ? 3.020 11.723 2.329 1.00 86.44 94 LEU A CA 1
ATOM 750 C C . LEU A 1 94 ? 2.640 10.334 1.807 1.00 86.44 94 LEU A C 1
ATOM 752 O O . LEU A 1 94 ? 3.438 9.704 1.112 1.00 86.44 94 LEU A O 1
ATOM 756 N N . LEU A 1 95 ? 1.416 9.873 2.067 1.00 88.62 95 LEU A N 1
ATOM 757 C CA . LEU A 1 95 ? 0.900 8.610 1.538 1.00 88.62 95 LEU A CA 1
ATOM 758 C C . LEU A 1 95 ? 0.744 8.635 0.014 1.00 88.62 95 LEU A C 1
ATOM 760 O O . LEU A 1 95 ? 1.125 7.672 -0.655 1.00 88.62 95 LEU A O 1
ATOM 764 N N . ALA A 1 96 ? 0.211 9.721 -0.551 1.00 87.44 96 ALA A N 1
ATOM 765 C CA . ALA A 1 96 ? 0.081 9.881 -1.998 1.00 87.44 96 ALA A CA 1
ATOM 766 C C . ALA A 1 96 ? 1.455 9.933 -2.684 1.00 87.44 96 ALA A C 1
ATOM 768 O O . ALA A 1 96 ? 1.683 9.233 -3.674 1.00 87.44 96 ALA A O 1
ATOM 769 N N . ASN A 1 97 ? 2.394 10.692 -2.116 1.00 85.12 97 ASN A N 1
ATOM 770 C CA . ASN A 1 97 ? 3.771 10.768 -2.598 1.00 85.12 97 ASN A CA 1
ATOM 771 C C . ASN A 1 97 ? 4.481 9.413 -2.495 1.00 85.12 97 ASN A C 1
ATOM 773 O O . ASN A 1 97 ? 5.122 8.982 -3.450 1.00 85.12 97 ASN A O 1
ATOM 777 N N . GLY A 1 98 ? 4.308 8.699 -1.381 1.00 85.88 98 GLY A N 1
ATOM 778 C CA . GLY A 1 98 ? 4.830 7.347 -1.204 1.00 85.88 98 GLY A CA 1
ATOM 779 C C . GLY A 1 98 ? 4.224 6.341 -2.183 1.00 85.88 98 GLY A C 1
ATOM 780 O O . GLY A 1 98 ? 4.916 5.432 -2.624 1.00 85.88 98 GLY A O 1
ATOM 781 N N . HIS A 1 99 ? 2.960 6.508 -2.587 1.00 92.50 99 HIS A N 1
ATOM 782 C CA . HIS A 1 99 ? 2.328 5.633 -3.577 1.00 92.50 99 HIS A CA 1
ATOM 783 C C . HIS A 1 99 ? 2.877 5.826 -4.995 1.00 92.50 99 HIS A C 1
ATOM 785 O O . HIS A 1 99 ? 2.863 4.889 -5.797 1.00 92.50 99 HIS A O 1
ATOM 791 N N . ARG A 1 100 ? 3.367 7.030 -5.312 1.00 90.56 100 ARG A N 1
ATOM 792 C CA . ARG A 1 100 ? 3.864 7.381 -6.647 1.00 90.56 100 ARG A CA 1
ATOM 793 C C . ARG A 1 100 ? 4.978 6.451 -7.123 1.00 90.56 100 ARG A C 1
ATOM 795 O O . ARG A 1 100 ? 4.999 6.119 -8.302 1.00 90.56 100 ARG A O 1
ATOM 802 N N . ILE A 1 101 ? 5.812 5.944 -6.215 1.00 89.75 101 ILE A N 1
ATOM 803 C CA . ILE A 1 101 ? 6.912 5.020 -6.542 1.00 89.75 101 ILE A CA 1
ATOM 804 C C . ILE A 1 101 ? 6.413 3.761 -7.268 1.00 89.75 101 ILE A C 1
ATOM 806 O O . ILE A 1 101 ? 7.078 3.241 -8.159 1.00 89.75 101 ILE A O 1
ATOM 810 N N . TYR A 1 102 ? 5.213 3.284 -6.920 1.00 92.88 102 TYR A N 1
ATOM 811 C CA . TYR A 1 102 ? 4.602 2.131 -7.573 1.00 92.88 102 TYR A CA 1
ATOM 812 C C . TYR A 1 102 ? 4.105 2.495 -8.973 1.00 92.88 102 TYR A C 1
ATOM 814 O O . TYR A 1 102 ? 4.147 1.665 -9.871 1.00 92.88 102 TYR A O 1
ATOM 822 N N . MET A 1 103 ? 3.643 3.729 -9.182 1.00 95.19 103 MET A N 1
ATOM 823 C CA . MET A 1 103 ? 3.187 4.198 -10.494 1.00 95.19 103 MET A CA 1
ATOM 824 C C . MET A 1 103 ? 4.359 4.504 -11.429 1.00 95.19 103 MET A C 1
ATOM 826 O O . MET A 1 103 ? 4.258 4.254 -12.627 1.00 95.19 103 MET A O 1
ATOM 830 N N . ASP A 1 104 ? 5.478 4.996 -10.899 1.00 94.50 104 ASP A N 1
ATOM 831 C CA . ASP A 1 104 ? 6.719 5.152 -11.662 1.00 94.50 104 ASP A CA 1
ATOM 832 C C . ASP A 1 104 ? 7.235 3.775 -12.105 1.00 94.50 104 ASP A C 1
ATOM 834 O O . ASP A 1 104 ? 7.510 3.558 -13.282 1.00 94.50 104 ASP A O 1
ATOM 838 N N . MET A 1 105 ? 7.229 2.788 -11.205 1.00 94.31 105 MET A N 1
ATOM 839 C CA . MET A 1 105 ? 7.603 1.419 -11.553 1.00 94.31 105 MET A CA 1
ATOM 840 C C . MET A 1 105 ? 6.663 0.764 -12.571 1.00 94.31 105 MET A C 1
ATOM 842 O O . MET A 1 105 ? 7.133 0.038 -13.441 1.00 94.31 105 MET A O 1
ATOM 846 N N . ALA A 1 106 ? 5.353 1.024 -12.505 1.00 96.88 106 ALA A N 1
ATOM 847 C CA . ALA A 1 106 ? 4.390 0.488 -13.471 1.00 96.88 106 ALA A CA 1
ATOM 848 C C . ALA A 1 106 ? 4.700 0.902 -14.921 1.00 96.88 106 ALA A C 1
ATOM 850 O O . ALA A 1 106 ? 4.290 0.212 -15.851 1.00 96.88 106 ALA A O 1
ATOM 851 N N . GLN A 1 107 ? 5.404 2.023 -15.108 1.00 97.12 107 GLN A N 1
ATOM 852 C CA . GLN A 1 107 ? 5.782 2.551 -16.420 1.00 97.12 107 GLN A CA 1
ATOM 853 C C . GLN A 1 107 ? 7.032 1.878 -17.006 1.00 97.12 107 GLN A C 1
ATOM 855 O O . GLN A 1 107 ? 7.367 2.148 -18.156 1.00 97.12 107 GLN A O 1
ATOM 860 N N . ILE A 1 108 ? 7.716 1.014 -16.247 1.00 97.75 108 ILE A N 1
ATOM 861 C CA . ILE A 1 108 ? 8.910 0.314 -16.725 1.00 97.75 108 ILE A CA 1
ATOM 862 C C . ILE A 1 108 ? 8.516 -0.757 -17.743 1.00 97.75 108 ILE A C 1
ATOM 864 O O . ILE A 1 108 ? 7.719 -1.654 -17.449 1.00 97.75 108 ILE A O 1
ATOM 868 N N . GLY A 1 109 ? 9.120 -0.691 -18.924 1.00 97.56 109 GLY A N 1
ATOM 869 C CA . GLY A 1 109 ? 8.839 -1.609 -20.022 1.00 97.56 109 GLY A CA 1
ATOM 870 C C . GLY A 1 109 ? 9.236 -1.044 -21.381 1.00 97.56 109 GLY A C 1
ATOM 871 O O . GLY A 1 109 ? 9.573 0.131 -21.507 1.00 97.56 109 GLY A O 1
ATOM 872 N N . GLU A 1 110 ? 9.206 -1.881 -22.411 1.00 98.00 110 GLU A N 1
ATOM 873 C CA . GLU A 1 110 ? 9.490 -1.484 -23.793 1.00 98.00 110 GLU A CA 1
ATOM 874 C C . GLU A 1 110 ? 8.683 -2.356 -24.758 1.00 98.00 110 GLU A C 1
ATOM 876 O O . GLU A 1 110 ? 8.662 -3.579 -24.616 1.00 98.00 110 GLU A O 1
ATOM 881 N N . ALA A 1 111 ? 8.038 -1.735 -25.751 1.00 96.19 111 ALA A N 1
ATOM 882 C CA . ALA A 1 111 ? 7.151 -2.415 -26.697 1.00 96.19 111 ALA A CA 1
ATOM 883 C C . ALA A 1 111 ? 6.122 -3.315 -25.974 1.00 96.19 111 ALA A C 1
ATOM 885 O O . ALA A 1 111 ? 5.317 -2.806 -25.197 1.00 96.19 111 ALA A O 1
ATOM 886 N N . ASP A 1 112 ? 6.169 -4.629 -26.204 1.00 96.94 112 ASP A N 1
ATOM 887 C CA . ASP A 1 112 ? 5.257 -5.612 -25.602 1.00 96.94 112 ASP A CA 1
ATOM 888 C C . ASP A 1 112 ? 5.767 -6.177 -24.260 1.00 96.94 112 ASP A C 1
ATOM 890 O O . ASP A 1 112 ? 5.173 -7.100 -23.699 1.00 96.94 112 ASP A O 1
ATOM 894 N N . ASN A 1 113 ? 6.881 -5.658 -23.733 1.00 97.25 113 ASN A N 1
ATOM 895 C CA . ASN A 1 113 ? 7.404 -6.038 -22.427 1.00 97.25 113 ASN A CA 1
ATOM 896 C C . ASN A 1 113 ? 6.853 -5.111 -21.335 1.00 97.25 113 ASN A C 1
ATOM 898 O O . ASN A 1 113 ? 7.274 -3.962 -21.210 1.00 97.25 113 ASN A O 1
ATOM 902 N N . TYR A 1 114 ? 5.946 -5.647 -20.517 1.00 97.50 114 TYR A N 1
ATOM 903 C CA . TYR A 1 114 ? 5.246 -4.940 -19.441 1.00 97.50 114 TYR A CA 1
ATOM 904 C C . TYR A 1 114 ? 5.798 -5.259 -18.042 1.00 97.50 114 TYR A C 1
ATOM 906 O O . TYR A 1 114 ? 5.044 -5.262 -17.068 1.00 97.50 114 TYR A O 1
ATOM 914 N N . VAL A 1 115 ? 7.103 -5.534 -17.916 1.00 97.38 115 VAL A N 1
ATOM 915 C CA . VAL A 1 115 ? 7.725 -5.988 -16.656 1.00 97.38 115 VAL A CA 1
ATOM 916 C C . VAL A 1 115 ? 7.348 -5.136 -15.438 1.00 97.38 115 VAL A C 1
ATOM 918 O O . VAL A 1 115 ? 7.041 -5.684 -14.381 1.00 97.38 115 VAL A O 1
ATOM 921 N N . GLY A 1 116 ? 7.308 -3.808 -15.571 1.00 96.94 116 GLY A N 1
ATOM 922 C CA . GLY A 1 116 ? 6.913 -2.903 -14.496 1.00 96.94 116 GLY A CA 1
ATOM 923 C C . GLY A 1 116 ? 5.450 -3.071 -14.096 1.00 96.94 116 GLY A C 1
ATOM 924 O O . GLY A 1 116 ? 5.132 -3.243 -12.918 1.00 96.94 116 GLY A O 1
ATOM 925 N N . ALA A 1 117 ? 4.546 -3.080 -15.075 1.00 97.88 117 ALA A N 1
ATOM 926 C CA . ALA A 1 117 ? 3.123 -3.280 -14.829 1.00 97.88 117 ALA A CA 1
ATOM 927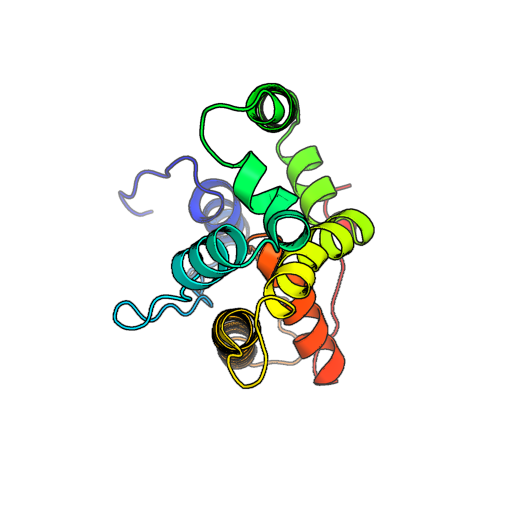 C C . ALA A 1 117 ? 2.834 -4.661 -14.216 1.00 97.88 117 ALA A C 1
ATOM 929 O O . ALA A 1 117 ? 2.046 -4.748 -13.277 1.00 97.88 117 ALA A O 1
ATOM 930 N N . ASP A 1 118 ? 3.508 -5.723 -14.662 1.00 96.94 118 ASP A N 1
ATOM 931 C CA . ASP A 1 118 ? 3.352 -7.077 -14.114 1.00 96.94 118 ASP A CA 1
ATOM 932 C C . ASP A 1 118 ? 3.736 -7.161 -12.631 1.00 96.94 118 ASP A C 1
ATOM 934 O O . ASP A 1 118 ? 3.064 -7.834 -11.839 1.00 96.94 118 ASP A O 1
ATOM 938 N N . VAL A 1 119 ? 4.799 -6.457 -12.233 1.00 94.94 119 VAL A N 1
ATOM 939 C CA . VAL A 1 119 ? 5.219 -6.325 -10.831 1.00 94.94 119 VAL A CA 1
ATOM 940 C C . VAL A 1 119 ? 4.144 -5.599 -10.020 1.00 94.94 119 VAL A C 1
ATOM 942 O O . VAL A 1 119 ? 3.732 -6.061 -8.950 1.00 94.94 119 VAL A O 1
ATOM 945 N N . ILE A 1 120 ? 3.612 -4.498 -10.549 1.00 96.44 120 ILE A N 1
ATOM 946 C CA . ILE A 1 120 ? 2.587 -3.710 -9.861 1.00 96.44 120 ILE A CA 1
ATOM 947 C C . ILE A 1 120 ? 1.240 -4.431 -9.797 1.00 96.44 120 ILE A C 1
ATOM 949 O O . ILE A 1 120 ? 0.557 -4.343 -8.777 1.00 96.44 120 ILE A O 1
ATOM 953 N N . LEU A 1 121 ? 0.882 -5.241 -10.791 1.00 96.38 121 LEU A N 1
ATOM 954 C CA . LEU A 1 121 ? -0.301 -6.100 -10.729 1.00 96.38 121 LEU A CA 1
ATOM 955 C C . LEU A 1 121 ? -0.220 -7.096 -9.564 1.00 96.38 121 LEU A C 1
ATOM 957 O O . LEU A 1 121 ? -1.216 -7.306 -8.873 1.00 96.38 121 LEU A O 1
ATOM 961 N N . ARG A 1 122 ? 0.964 -7.649 -9.267 1.00 95.25 122 ARG A N 1
ATOM 962 C CA . ARG A 1 122 ? 1.167 -8.511 -8.086 1.00 95.25 122 ARG A CA 1
ATOM 963 C C . ARG A 1 122 ? 1.071 -7.726 -6.776 1.00 95.25 122 ARG A C 1
ATOM 965 O O . ARG A 1 122 ? 0.533 -8.231 -5.789 1.00 95.25 122 ARG A O 1
ATOM 972 N N . TRP A 1 123 ? 1.544 -6.478 -6.752 1.00 94.94 123 TRP A N 1
ATOM 973 C CA . TRP A 1 123 ? 1.348 -5.588 -5.603 1.00 94.94 123 TRP A CA 1
ATOM 974 C C . TRP A 1 123 ? -0.140 -5.304 -5.354 1.00 94.94 123 TRP A C 1
ATOM 976 O O . TRP A 1 123 ? -0.611 -5.389 -4.215 1.00 94.94 123 TRP A O 1
ATOM 986 N N . TYR A 1 124 ? -0.904 -5.042 -6.415 1.00 97.12 124 TYR A N 1
ATOM 987 C CA . TYR A 1 124 ? -2.356 -4.878 -6.349 1.00 97.12 124 TYR A CA 1
ATOM 988 C C . TYR A 1 124 ? -3.056 -6.166 -5.907 1.00 97.12 124 TYR A C 1
ATOM 990 O O . TYR A 1 124 ? -3.955 -6.103 -5.071 1.00 97.12 124 TYR A O 1
ATOM 998 N N . GLU A 1 125 ? -2.618 -7.332 -6.387 1.00 96.50 125 GLU A N 1
ATOM 999 C CA . GLU A 1 125 ? -3.137 -8.636 -5.963 1.00 96.50 125 GLU A CA 1
ATOM 1000 C C . GLU A 1 125 ? -3.003 -8.826 -4.445 1.00 96.50 125 GLU A C 1
ATOM 1002 O O . GLU A 1 125 ? -3.982 -9.160 -3.771 1.00 96.50 125 GLU A O 1
ATOM 1007 N N . ARG A 1 126 ? -1.817 -8.552 -3.883 1.00 96.25 126 ARG A N 1
ATOM 1008 C CA . ARG A 1 126 ? -1.594 -8.605 -2.431 1.00 96.25 126 ARG A CA 1
ATOM 1009 C C . ARG A 1 126 ? -2.524 -7.658 -1.680 1.00 96.25 126 ARG A C 1
ATOM 1011 O O . ARG A 1 126 ? -3.177 -8.081 -0.730 1.00 96.25 126 ARG A O 1
ATOM 1018 N N . ASN A 1 127 ? -2.633 -6.403 -2.117 1.00 97.81 127 ASN A N 1
ATOM 1019 C CA . ASN A 1 127 ? -3.489 -5.413 -1.457 1.00 97.81 127 ASN A CA 1
ATOM 1020 C C . ASN A 1 127 ? -4.984 -5.754 -1.563 1.00 97.81 127 ASN A C 1
ATOM 1022 O O . ASN A 1 127 ? -5.735 -5.547 -0.610 1.00 97.81 127 ASN A O 1
ATOM 1026 N N . MET A 1 128 ? -5.417 -6.338 -2.679 1.00 98.12 128 MET A N 1
ATOM 1027 C CA . MET A 1 128 ? -6.784 -6.827 -2.838 1.00 98.12 128 MET A CA 1
ATOM 1028 C C . MET A 1 128 ? -7.067 -7.982 -1.873 1.00 98.12 128 MET A C 1
ATOM 1030 O O . MET A 1 128 ? -8.103 -8.008 -1.212 1.00 98.12 128 MET A O 1
ATOM 1034 N N . LYS A 1 129 ? -6.126 -8.921 -1.726 1.00 97.75 129 LYS A N 1
ATOM 1035 C CA . LYS A 1 129 ? -6.251 -10.025 -0.762 1.00 97.75 129 LYS A CA 1
ATOM 1036 C C . LYS A 1 129 ? -6.260 -9.528 0.686 1.00 97.75 129 LYS A C 1
ATOM 1038 O O . LYS A 1 129 ? -7.049 -10.039 1.477 1.00 97.75 129 LYS A O 1
ATOM 1043 N N . ILE A 1 130 ? -5.486 -8.491 1.012 1.00 98.12 130 ILE A N 1
ATOM 1044 C CA . ILE A 1 130 ? -5.548 -7.803 2.314 1.00 98.12 130 ILE A CA 1
ATOM 1045 C C . ILE A 1 130 ? -6.946 -7.237 2.570 1.00 98.12 130 ILE A C 1
ATOM 1047 O O . ILE A 1 130 ? -7.527 -7.485 3.626 1.00 98.12 130 ILE A O 1
ATOM 1051 N N . PHE A 1 131 ? -7.518 -6.525 1.596 1.00 98.25 131 PHE A N 1
ATOM 1052 C CA . PHE A 1 131 ? -8.883 -6.007 1.690 1.00 98.25 131 PHE A CA 1
ATOM 1053 C C . PHE A 1 131 ? -9.914 -7.130 1.900 1.00 98.25 131 PHE A C 1
ATOM 1055 O O . PHE A 1 131 ? -10.764 -7.034 2.788 1.00 98.25 131 PHE A O 1
ATOM 1062 N N . VAL A 1 132 ? -9.811 -8.229 1.146 1.00 98.06 132 VAL A N 1
ATOM 1063 C CA . VAL A 1 132 ? -10.692 -9.396 1.314 1.00 98.06 132 VAL A CA 1
ATOM 1064 C C . VAL A 1 132 ? -10.542 -10.006 2.710 1.00 98.06 132 VAL A C 1
ATOM 1066 O O . VAL A 1 132 ? -11.548 -10.303 3.354 1.00 98.06 132 VAL A O 1
ATOM 1069 N N . ASN A 1 133 ? -9.320 -10.162 3.218 1.00 97.94 133 ASN A N 1
ATOM 1070 C CA . ASN A 1 133 ? -9.079 -10.679 4.565 1.00 97.94 133 ASN A CA 1
ATOM 1071 C C . ASN A 1 133 ? -9.681 -9.768 5.641 1.00 97.94 133 ASN A C 1
ATOM 1073 O O . ASN A 1 133 ? -10.357 -10.267 6.538 1.00 97.94 133 ASN A O 1
ATOM 1077 N N . LEU A 1 134 ? -9.515 -8.448 5.513 1.00 97.19 134 LEU A N 1
ATOM 1078 C CA . LEU A 1 134 ? -10.144 -7.470 6.403 1.00 97.19 134 LEU A CA 1
ATOM 1079 C C . LEU A 1 134 ? -11.674 -7.599 6.388 1.00 97.19 134 LEU A C 1
ATOM 1081 O O . LEU A 1 134 ? -12.299 -7.672 7.444 1.00 97.19 134 LEU A O 1
ATOM 1085 N N . SER A 1 135 ? -12.277 -7.711 5.201 1.00 96.56 135 SER A N 1
ATOM 1086 C CA . SER A 1 135 ? -13.733 -7.838 5.056 1.00 96.56 135 SER A CA 1
ATOM 1087 C C . SER A 1 135 ? -14.320 -9.094 5.711 1.00 96.56 135 SER A C 1
ATOM 1089 O O . SER A 1 135 ? -15.483 -9.095 6.090 1.00 96.56 135 SER A O 1
ATOM 1091 N N . ARG A 1 136 ? -13.525 -10.163 5.860 1.00 95.81 136 ARG A N 1
ATOM 1092 C CA . ARG A 1 136 ? -13.946 -11.413 6.515 1.00 95.81 136 ARG A CA 1
ATOM 1093 C C . ARG A 1 136 ? -13.942 -11.323 8.040 1.00 95.81 136 ARG A C 1
ATOM 1095 O O . ARG A 1 136 ? -14.553 -12.166 8.687 1.00 95.81 136 ARG A O 1
ATOM 1102 N N . ILE A 1 137 ? -13.216 -10.356 8.601 1.00 94.06 137 ILE A N 1
ATOM 1103 C CA . ILE A 1 137 ? -13.123 -10.138 10.051 1.00 94.06 137 ILE A CA 1
ATOM 1104 C C . ILE A 1 137 ? -14.296 -9.285 10.536 1.00 94.06 137 ILE A C 1
ATOM 1106 O O . ILE A 1 137 ? -14.819 -9.530 11.618 1.00 94.06 137 ILE A O 1
ATOM 1110 N N . ILE A 1 138 ? -14.711 -8.303 9.733 1.00 94.38 138 ILE A N 1
ATOM 1111 C CA . ILE A 1 138 ? -15.826 -7.408 10.048 1.00 94.38 138 ILE A CA 1
ATOM 1112 C C . ILE A 1 138 ? -17.136 -8.165 9.821 1.00 94.38 138 ILE A C 1
ATOM 1114 O O . ILE A 1 138 ? -17.482 -8.507 8.691 1.00 94.38 138 ILE A O 1
ATOM 1118 N N . SER A 1 139 ? -17.858 -8.439 10.903 1.00 92.62 139 SER A N 1
ATOM 1119 C CA . SER A 1 139 ? -19.046 -9.303 10.902 1.00 92.62 139 SER A CA 1
ATOM 1120 C C . SER A 1 139 ? -20.329 -8.574 11.297 1.00 92.62 139 SER A C 1
ATOM 1122 O O . SER A 1 139 ? -21.424 -9.061 11.013 1.00 92.62 139 SER A O 1
ATOM 1124 N N . SER A 1 140 ? -20.200 -7.396 11.909 1.00 93.62 140 SER A N 1
ATOM 1125 C CA . SER A 1 140 ? -21.301 -6.579 12.411 1.00 93.62 140 SER A CA 1
ATOM 1126 C C . SER A 1 140 ? -21.147 -5.115 11.978 1.00 93.62 140 SER A C 1
ATOM 1128 O O . SER A 1 140 ? -20.022 -4.617 11.928 1.00 93.62 140 SER A O 1
ATOM 1130 N N . PRO A 1 141 ? -22.247 -4.381 11.710 1.00 91.56 141 PRO A N 1
ATOM 1131 C CA . PRO A 1 141 ? -22.195 -2.931 11.491 1.00 91.56 141 PRO A CA 1
ATOM 1132 C C . PRO A 1 141 ? -21.701 -2.144 12.718 1.00 91.56 141 PRO A C 1
ATOM 1134 O O . PRO A 1 141 ? -21.287 -0.999 12.571 1.00 91.56 141 PRO A 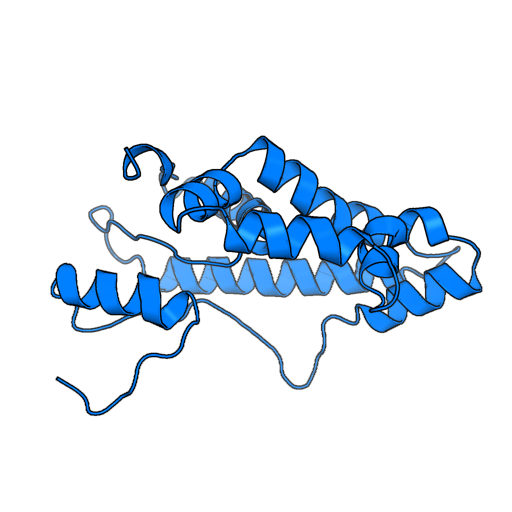O 1
ATOM 1137 N N . GLU A 1 142 ? -21.716 -2.755 13.905 1.00 93.56 142 GLU A N 1
ATOM 1138 C CA . GLU A 1 142 ? -21.216 -2.153 15.149 1.00 93.56 142 GLU A CA 1
ATOM 1139 C C . GLU A 1 142 ? -19.703 -2.361 15.354 1.00 93.56 142 GLU A C 1
ATOM 1141 O O . GLU A 1 142 ? -19.117 -1.801 16.285 1.00 93.56 142 GLU A O 1
ATOM 1146 N N . ASP A 1 143 ? -19.053 -3.173 14.510 1.00 93.25 143 ASP A N 1
ATOM 1147 C CA . ASP A 1 143 ? -17.626 -3.458 14.640 1.00 93.25 143 ASP A CA 1
ATOM 1148 C C . ASP A 1 143 ? -16.796 -2.196 14.361 1.00 93.25 143 ASP A C 1
ATOM 1150 O O . ASP A 1 143 ? -16.896 -1.563 13.308 1.00 93.25 143 ASP A O 1
ATOM 1154 N N . ARG A 1 144 ? -15.897 -1.865 15.293 1.00 92.94 144 ARG A N 1
ATOM 1155 C CA . ARG A 1 144 ? -14.877 -0.824 15.118 1.00 92.94 144 ARG A CA 1
ATOM 1156 C C . ARG A 1 144 ? -13.507 -1.476 15.052 1.00 92.94 144 ARG A C 1
ATOM 1158 O O . ARG A 1 144 ? -13.043 -2.050 16.034 1.00 92.94 144 ARG A O 1
ATOM 1165 N N . VAL A 1 145 ? -12.854 -1.369 13.899 1.00 93.44 145 VAL A N 1
ATOM 1166 C CA . VAL A 1 145 ? -11.565 -2.020 13.640 1.00 93.44 145 VAL A CA 1
ATOM 1167 C C . VAL A 1 145 ? -10.470 -0.977 13.469 1.00 93.44 145 VAL A C 1
ATOM 1169 O O . VAL A 1 145 ? -10.581 -0.078 12.639 1.00 93.44 145 VAL A O 1
ATOM 1172 N N . VAL A 1 146 ? -9.387 -1.126 14.232 1.00 92.56 146 VAL A N 1
ATOM 1173 C CA . VAL A 1 146 ? -8.135 -0.396 14.007 1.00 92.56 146 VAL A CA 1
ATOM 1174 C C . VAL A 1 146 ? -7.219 -1.275 13.164 1.00 92.56 146 VAL A C 1
ATOM 1176 O O . VAL A 1 146 ? -6.914 -2.405 13.546 1.00 92.56 146 VAL A O 1
ATOM 1179 N N . VAL A 1 147 ? -6.775 -0.753 12.022 1.00 93.25 147 VAL A N 1
ATOM 1180 C CA . VAL A 1 147 ? -5.834 -1.440 11.132 1.00 93.25 147 VAL A CA 1
ATOM 1181 C C . VAL A 1 147 ? -4.447 -0.838 11.318 1.00 93.25 147 VAL A C 1
ATOM 1183 O O . VAL A 1 147 ? -4.251 0.355 11.112 1.00 93.25 147 VAL A O 1
ATOM 1186 N N . VAL A 1 148 ? -3.492 -1.684 11.695 1.00 90.50 148 VAL A N 1
ATOM 1187 C CA . VAL A 1 148 ? -2.070 -1.344 11.826 1.00 90.50 148 VAL A CA 1
ATOM 1188 C C . VAL A 1 148 ? -1.343 -2.026 10.671 1.00 90.50 148 VAL A C 1
ATOM 1190 O O . VAL A 1 148 ? -1.304 -3.258 10.609 1.00 90.50 148 VAL A O 1
ATOM 1193 N N . ILE A 1 149 ? -0.859 -1.243 9.708 1.00 90.94 149 ILE A N 1
ATOM 1194 C CA . ILE A 1 149 ? -0.296 -1.739 8.450 1.00 90.94 149 ILE A CA 1
ATOM 1195 C C . ILE A 1 149 ? 0.763 -0.773 7.917 1.00 90.94 149 ILE A C 1
ATOM 1197 O O . ILE A 1 149 ? 0.658 0.436 8.105 1.00 90.94 149 ILE A O 1
ATOM 1201 N N . GLY A 1 150 ? 1.751 -1.300 7.191 1.00 88.38 150 GLY A N 1
ATOM 1202 C CA . GLY A 1 150 ? 2.773 -0.474 6.554 1.00 88.38 150 GLY A CA 1
ATOM 1203 C C . GLY A 1 150 ? 2.173 0.564 5.598 1.00 88.38 150 GLY A C 1
ATOM 1204 O O . GLY A 1 150 ? 1.289 0.245 4.798 1.00 88.38 150 GLY A O 1
ATOM 1205 N N . ALA A 1 151 ? 2.706 1.789 5.644 1.00 89.62 151 ALA A N 1
ATOM 1206 C CA . ALA A 1 151 ? 2.196 2.956 4.917 1.00 89.62 151 ALA A CA 1
ATOM 1207 C C . ALA A 1 151 ? 1.985 2.712 3.408 1.00 89.62 151 ALA A C 1
ATOM 1209 O O . ALA A 1 151 ? 1.003 3.180 2.839 1.00 89.62 151 ALA A O 1
ATOM 1210 N N . GLY A 1 152 ? 2.836 1.902 2.764 1.00 90.44 152 GLY A N 1
ATOM 1211 C CA . GLY A 1 152 ? 2.710 1.571 1.337 1.00 90.44 152 GLY A CA 1
ATOM 1212 C C . GLY A 1 152 ? 1.400 0.865 0.949 1.00 90.44 152 GLY A C 1
ATOM 1213 O O . GLY A 1 152 ? 0.977 0.951 -0.204 1.00 90.44 152 GLY A O 1
ATOM 1214 N N . HIS A 1 153 ? 0.729 0.197 1.893 1.00 95.56 153 HIS A N 1
ATOM 1215 C CA . HIS A 1 153 ? -0.559 -0.467 1.663 1.00 95.56 153 HIS A CA 1
ATOM 1216 C C . HIS A 1 153 ? -1.762 0.476 1.791 1.00 95.56 153 HIS A C 1
ATOM 1218 O O . HIS A 1 153 ? -2.817 0.220 1.204 1.00 95.56 153 HIS A O 1
ATOM 1224 N N . VAL A 1 154 ? -1.621 1.562 2.559 1.00 95.75 154 VAL A N 1
ATOM 1225 C CA . VAL A 1 154 ? -2.733 2.450 2.930 1.00 95.75 154 VAL A CA 1
ATOM 1226 C C . VAL A 1 154 ? -3.442 3.049 1.709 1.00 95.75 154 VAL A C 1
ATOM 1228 O O . VAL A 1 154 ? -4.674 3.019 1.713 1.00 95.75 154 VAL A O 1
ATOM 1231 N N . PRO A 1 155 ? -2.758 3.526 0.647 1.00 95.94 155 PRO A N 1
ATOM 1232 C CA . PRO A 1 155 ? -3.430 4.086 -0.527 1.00 95.94 155 PRO A CA 1
ATOM 1233 C C . PRO A 1 155 ? -4.400 3.103 -1.199 1.00 95.94 155 PRO A C 1
ATOM 1235 O O . PRO A 1 155 ? -5.568 3.435 -1.410 1.00 95.94 155 PRO A O 1
ATOM 1238 N N . LEU A 1 156 ? -3.953 1.872 -1.476 1.00 97.56 156 LEU A N 1
ATOM 1239 C CA . LEU A 1 156 ? -4.778 0.858 -2.142 1.00 97.56 156 LEU A CA 1
ATOM 1240 C C . LEU A 1 156 ? -5.869 0.319 -1.225 1.00 97.56 156 LEU A C 1
ATOM 1242 O O . LEU A 1 156 ? -7.022 0.223 -1.639 1.00 97.56 156 LEU A O 1
ATOM 1246 N N . LEU A 1 157 ? -5.539 0.022 0.033 1.00 97.56 157 LEU A N 1
ATOM 1247 C CA . LEU A 1 157 ? -6.534 -0.449 0.990 1.00 97.56 157 LEU A CA 1
ATOM 1248 C C . LEU A 1 157 ? -7.629 0.605 1.214 1.00 97.56 157 LEU A C 1
ATOM 1250 O O . LEU A 1 157 ? -8.813 0.277 1.163 1.00 97.56 157 LEU A O 1
ATOM 1254 N N . SER A 1 158 ? -7.253 1.878 1.375 1.00 96.50 158 SER A N 1
ATOM 1255 C CA . SER A 1 158 ? -8.203 2.992 1.494 1.00 96.50 158 SER A CA 1
ATOM 1256 C C . SER A 1 158 ? -9.067 3.130 0.247 1.00 96.50 158 SER A C 1
ATOM 1258 O O . SER A 1 158 ? -10.272 3.358 0.359 1.00 96.50 158 SER A O 1
ATOM 1260 N N . HIS A 1 159 ? -8.470 2.979 -0.939 1.00 97.31 159 HIS A N 1
ATOM 1261 C CA . HIS A 1 159 ? -9.204 2.989 -2.197 1.00 97.31 159 HIS A CA 1
ATOM 1262 C C . HIS A 1 159 ? -10.241 1.859 -2.245 1.00 97.31 159 HIS A C 1
ATOM 1264 O O . HIS A 1 159 ? -11.414 2.141 -2.471 1.00 97.31 159 HIS A O 1
ATOM 1270 N N . PHE A 1 160 ? -9.858 0.611 -1.957 1.00 98.38 160 PHE A N 1
ATOM 1271 C CA . PHE A 1 160 ? -10.776 -0.535 -1.977 1.00 98.38 160 PHE A CA 1
ATOM 1272 C C . PHE A 1 160 ? -11.896 -0.414 -0.938 1.00 98.38 160 PHE A C 1
ATOM 1274 O O . PHE A 1 160 ? -13.057 -0.679 -1.250 1.00 98.38 160 PHE A O 1
ATOM 1281 N N . ILE A 1 161 ? -11.577 0.052 0.273 1.00 97.31 161 ILE A N 1
ATOM 1282 C CA . ILE A 1 161 ? -12.565 0.303 1.330 1.00 97.31 161 ILE A CA 1
ATOM 1283 C C . ILE A 1 161 ? -13.600 1.329 0.856 1.00 97.31 161 ILE A C 1
ATOM 1285 O O . ILE A 1 161 ? -14.797 1.037 0.889 1.00 97.31 161 ILE A O 1
ATOM 1289 N N . LYS A 1 162 ? -13.156 2.492 0.359 1.00 97.12 162 LYS A N 1
ATOM 1290 C CA . LYS A 1 162 ? -14.053 3.551 -0.133 1.00 97.12 162 LYS A CA 1
ATOM 1291 C C . LYS A 1 162 ? -14.871 3.086 -1.335 1.00 97.12 162 LYS A C 1
ATOM 1293 O O . LYS A 1 162 ? -16.083 3.271 -1.354 1.00 97.12 162 LYS A O 1
ATOM 1298 N N . ALA A 1 163 ? -14.222 2.442 -2.306 1.00 97.94 163 ALA A N 1
ATOM 1299 C CA . ALA A 1 163 ? -14.866 1.941 -3.516 1.00 97.94 163 ALA A CA 1
ATOM 1300 C C . ALA A 1 163 ? -15.920 0.864 -3.221 1.00 97.94 163 ALA A C 1
ATOM 1302 O O . ALA A 1 163 ? -16.896 0.750 -3.956 1.00 97.94 163 ALA A O 1
ATOM 1303 N N . SER A 1 164 ? -15.762 0.097 -2.135 1.00 97.12 164 SER A N 1
ATOM 1304 C CA . SER A 1 164 ? -16.755 -0.906 -1.746 1.00 97.12 164 SER A CA 1
ATOM 1305 C C . SER A 1 164 ? -18.095 -0.302 -1.311 1.00 97.12 164 SER A C 1
ATOM 1307 O O . SER A 1 164 ? -19.113 -0.980 -1.409 1.00 97.12 164 SER A O 1
ATOM 1309 N N . GLY A 1 165 ? -18.106 0.934 -0.793 1.00 96.19 165 GLY A N 1
ATOM 1310 C CA . GLY A 1 165 ? -19.304 1.570 -0.234 1.00 96.19 165 GLY A CA 1
ATOM 1311 C C . GLY A 1 165 ? -19.875 0.885 1.017 1.00 96.19 165 GLY A C 1
ATOM 1312 O O . GLY A 1 165 ? -21.001 1.181 1.405 1.00 96.19 165 GLY A O 1
ATOM 1313 N N . ARG A 1 166 ? -19.137 -0.048 1.639 1.00 94.88 166 ARG A N 1
ATOM 1314 C CA . ARG A 1 166 ? -19.624 -0.875 2.762 1.00 94.88 166 ARG A CA 1
ATOM 1315 C C . ARG A 1 166 ? -19.112 -0.455 4.134 1.00 94.88 166 ARG A C 1
ATOM 1317 O O . ARG A 1 166 ? -19.622 -0.952 5.132 1.00 94.88 166 ARG A O 1
ATOM 1324 N N . TYR A 1 167 ? -18.106 0.412 4.187 1.00 96.06 167 TYR A N 1
ATOM 1325 C CA . TYR A 1 167 ? -17.418 0.776 5.422 1.00 96.06 167 TYR A CA 1
ATOM 1326 C C . TYR A 1 167 ? -17.179 2.280 5.484 1.00 96.06 167 TYR A C 1
ATOM 1328 O O . TYR A 1 167 ? -16.949 2.927 4.460 1.00 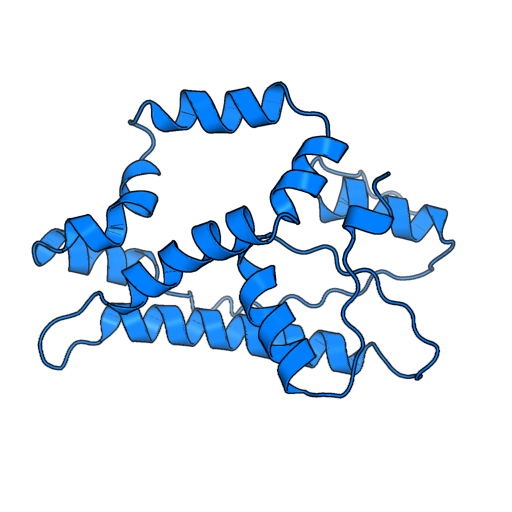96.06 167 TYR A O 1
ATOM 1336 N N . THR A 1 168 ? -17.145 2.809 6.702 1.00 95.12 168 THR A N 1
ATOM 1337 C CA . THR A 1 168 ? -16.699 4.176 6.972 1.00 95.12 168 THR A CA 1
ATOM 1338 C C . THR A 1 168 ? -15.206 4.153 7.277 1.00 95.12 168 THR A C 1
ATOM 1340 O O . THR A 1 168 ? -14.780 3.520 8.242 1.00 95.12 168 THR A O 1
ATOM 1343 N N . LEU A 1 169 ? -14.402 4.822 6.447 1.00 94.88 169 LEU A N 1
ATOM 1344 C CA . LEU A 1 169 ? -12.971 4.979 6.698 1.00 94.88 169 LEU A CA 1
ATOM 1345 C C . LEU A 1 169 ? -12.732 6.225 7.557 1.00 94.88 169 LEU A C 1
ATOM 1347 O O . LEU A 1 169 ? -12.960 7.342 7.099 1.00 94.88 169 LEU A O 1
ATOM 1351 N N . GLU A 1 170 ? -12.236 6.015 8.772 1.00 93.81 170 GLU A N 1
ATOM 1352 C CA . GLU A 1 170 ? -11.887 7.065 9.733 1.00 93.81 170 GLU A CA 1
ATOM 1353 C C . GLU A 1 170 ? -10.372 7.301 9.758 1.00 93.81 170 GLU A C 1
ATOM 1355 O O . GLU A 1 170 ? -9.586 6.356 9.656 1.00 93.81 170 GLU A O 1
ATOM 1360 N N . SER A 1 171 ? -9.950 8.558 9.922 1.00 90.75 171 SER A N 1
ATOM 1361 C CA . SER A 1 171 ? -8.526 8.885 10.054 1.00 90.75 171 SER A CA 1
ATOM 1362 C C . SER A 1 171 ? -8.009 8.521 11.452 1.00 90.75 171 SER A C 1
ATOM 1364 O O . SER A 1 171 ? -8.614 8.938 12.446 1.00 90.75 171 SER A O 1
ATOM 1366 N N . PRO A 1 172 ? -6.866 7.815 11.574 1.00 88.75 172 PRO A N 1
ATOM 1367 C CA . PRO A 1 172 ? -6.257 7.539 12.873 1.00 88.75 172 PRO A CA 1
ATOM 1368 C C . PRO A 1 172 ? -5.708 8.807 13.543 1.00 88.75 172 PRO A C 1
ATOM 1370 O O . PRO A 1 172 ? -5.586 8.836 14.765 1.00 88.75 172 PRO A O 1
ATOM 1373 N N . VAL A 1 173 ? -5.433 9.873 12.776 1.00 88.44 173 VAL A N 1
ATOM 1374 C CA . VAL A 1 173 ? -4.896 11.152 13.281 1.00 88.44 173 VAL A CA 1
ATOM 1375 C C . VAL A 1 173 ? -5.793 11.757 14.363 1.00 88.44 173 VAL A C 1
ATOM 1377 O O . VAL A 1 173 ? -5.286 12.277 15.354 1.00 88.44 173 VAL A O 1
ATOM 1380 N N . THR A 1 174 ? -7.116 11.609 14.239 1.00 88.19 174 THR A N 1
ATOM 1381 C CA . THR A 1 174 ? -8.097 12.074 15.237 1.00 88.19 174 THR A CA 1
ATOM 1382 C C . THR A 1 174 ? -7.888 11.441 16.619 1.00 88.19 174 THR A C 1
ATOM 1384 O O . THR A 1 174 ? -8.282 12.020 17.625 1.00 88.19 174 THR A O 1
ATOM 1387 N N . TYR A 1 175 ? -7.249 10.271 16.685 1.00 86.88 175 TYR A N 1
ATOM 1388 C CA . TYR A 1 175 ? -6.993 9.518 17.917 1.00 86.88 175 TYR A CA 1
ATOM 1389 C C . TYR A 1 175 ? -5.539 9.630 18.397 1.00 86.88 175 TYR A C 1
ATOM 1391 O O . TYR A 1 175 ? -5.176 9.034 19.410 1.00 86.88 175 TYR A O 1
ATOM 1399 N N . LEU A 1 176 ? -4.704 10.378 17.670 1.00 83.19 176 LEU A N 1
ATOM 1400 C CA . LEU A 1 176 ? -3.307 10.645 18.007 1.00 83.19 176 LEU A CA 1
ATOM 1401 C C . LEU A 1 176 ? -3.115 12.040 18.618 1.00 83.19 176 LEU A C 1
ATOM 1403 O O . LEU A 1 176 ? -1.973 12.454 18.794 1.00 83.19 176 LEU A O 1
ATOM 1407 N N . SER A 1 177 ? -4.195 12.765 18.934 1.00 67.94 177 SER A N 1
ATOM 1408 C CA . SER A 1 177 ? -4.160 14.098 19.554 1.00 67.94 177 SER A CA 1
ATOM 1409 C C . SER A 1 177 ? -3.528 14.079 20.939 1.00 67.94 177 SER A C 1
ATOM 1411 O O . SER A 1 177 ? -4.029 13.321 21.798 1.00 67.94 177 SER A O 1
#

Foldseek 3Di:
DDPDDFDPDCCRVPVVVVCVVVVHPDDDDLFDDDPVDDLQPVVLCVLCVVVVNVVLCVVVVCPPPPDCVVVPPVVCVVPDDPLVVVVCLLDPVSLVVLLVSLVSQQPRADDPGRSSVSSSVVVLVRLVSSLVSVVVVDDDPPDDDDDDDGSNSCVSSVVVQVVVVPDDDDRCNVVSD